Protein AF-A0ABD2MLK5-F1 (afdb_monomer)

Mean predicted aligned error: 16.95 Å

Sequence (154 aa):
MMISDSRFFLTICSLCFVFGFSVATKFKFLLGEQVLDPLDFLIPTVHSDNGKCRNHSLLYKEELSNFTVWATDMFDASTKFPSGIFFGSFYDTGNFDECVKVHLPTEIGFSGQHCMAHFKMSPPSPVPVKKGHVLEYDRYENIFNISTWHKIAV

Solvent-accessible surface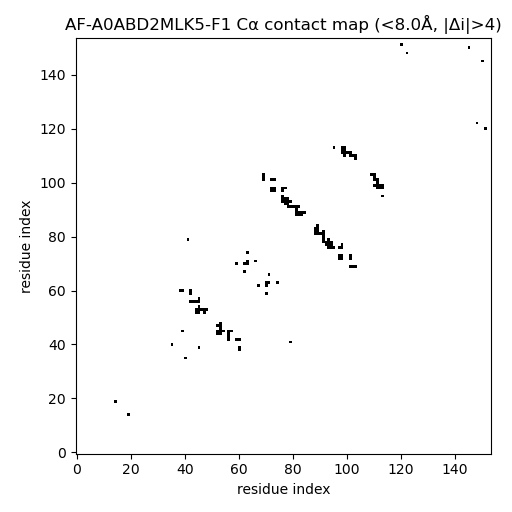 area (backbone atoms only — not comparable to full-atom values): 10024 Å² total; per-residue (Å²): 139,82,86,84,55,73,67,60,59,52,53,52,52,53,47,50,51,58,53,46,54,54,46,54,56,50,54,61,63,75,54,67,93,73,73,71,51,78,58,63,79,72,43,69,47,60,86,41,89,50,63,67,56,16,52,53,30,49,50,47,53,53,36,40,75,67,63,35,66,45,38,44,48,43,56,67,17,40,50,77,84,48,70,54,56,94,76,72,35,79,82,59,80,44,41,65,73,51,34,57,60,44,65,60,64,82,86,75,75,67,77,55,76,88,80,86,84,83,82,86,87,73,73,98,57,92,72,83,78,74,87,80,74,82,85,72,90,68,76,92,82,74,83,81,82,65,59,70,67,75,68,66,77,110

Foldseek 3Di:
DDPPDVVVVVVVVVCCVVVVVVCVVVVCVVDPPPCPPPVVVVQPDCPPPPPLSVVLSVVLVVCVVVVPPLSVLLSQQAWDDFPPVVVPGPDDGGHPVSQQPRDDDVVSPDGRDDDDDDDDDDDPDDDPPDPDDDPPVDDPDPPPPDDPVVVVVD

Organism: NCBI:txid559131

pLDDT: mean 70.91, std 17.7, range [34.34, 94.62]

Radius of gyration: 26.11 Å; Cα contacts (8 Å, |Δi|>4): 81; chains: 1; bounding box: 46×43×82 Å

Structure (mmCIF, N/CA/C/O backbone):
data_AF-A0ABD2MLK5-F1
#
_entry.id   AF-A0ABD2MLK5-F1
#
loop_
_atom_site.group_PDB
_atom_site.id
_atom_site.type_symbol
_atom_site.label_atom_id
_atom_site.label_alt_id
_atom_site.label_comp_id
_atom_site.label_asym_id
_atom_site.label_entity_id
_atom_site.label_seq_id
_atom_site.pdbx_PDB_ins_code
_atom_site.Cartn_x
_atom_site.Cartn_y
_atom_site.Cartn_z
_atom_site.occupancy
_atom_site.B_iso_or_equiv
_atom_site.auth_seq_id
_atom_site.auth_comp_id
_atom_site.auth_asym_id
_atom_site.auth_atom_id
_atom_site.pdbx_PDB_model_num
ATOM 1 N N . MET A 1 1 ? 22.717 -25.144 38.140 1.00 34.34 1 MET A N 1
ATOM 2 C CA . MET A 1 1 ? 22.395 -24.484 39.423 1.00 34.34 1 MET A CA 1
ATOM 3 C C . MET A 1 1 ? 22.042 -23.035 39.113 1.00 34.34 1 MET A C 1
ATOM 5 O O . MET A 1 1 ? 22.933 -22.211 38.991 1.00 34.34 1 MET A O 1
ATOM 9 N N . MET A 1 2 ? 20.765 -22.758 38.830 1.00 34.66 2 MET A N 1
ATOM 10 C CA . MET A 1 2 ? 20.274 -21.398 38.572 1.00 34.66 2 MET A CA 1
ATOM 11 C C . MET A 1 2 ? 19.819 -20.809 39.904 1.00 34.66 2 MET A C 1
ATOM 13 O O . MET A 1 2 ? 18.922 -21.352 40.545 1.00 34.66 2 MET A O 1
ATOM 17 N N . ILE A 1 3 ? 20.467 -19.730 40.335 1.00 46.16 3 ILE A N 1
ATOM 18 C CA . ILE A 1 3 ? 20.035 -18.950 41.494 1.00 46.16 3 ILE A CA 1
ATOM 19 C C . ILE A 1 3 ? 18.829 -18.124 41.034 1.00 46.16 3 ILE A C 1
ATOM 21 O O . ILE A 1 3 ? 18.969 -17.110 40.358 1.00 46.16 3 ILE A O 1
ATOM 25 N N . SER A 1 4 ? 17.634 -18.623 41.344 1.00 50.44 4 SER A N 1
ATOM 26 C CA . SER A 1 4 ? 16.361 -17.926 41.168 1.00 50.44 4 SER A CA 1
ATOM 27 C C . SER A 1 4 ? 16.108 -17.055 42.397 1.00 50.44 4 SER A C 1
ATOM 29 O O . SER A 1 4 ? 15.406 -17.473 43.317 1.00 50.44 4 SER A O 1
ATOM 31 N N . ASP A 1 5 ? 16.690 -15.856 42.432 1.00 56.53 5 ASP A N 1
ATOM 32 C CA . ASP A 1 5 ? 16.369 -14.871 43.465 1.00 56.53 5 ASP A CA 1
ATOM 33 C C . ASP A 1 5 ? 15.394 -13.822 42.906 1.00 56.53 5 ASP A C 1
ATOM 35 O O . ASP A 1 5 ? 15.742 -12.983 42.073 1.00 56.53 5 ASP A O 1
ATOM 39 N N . SER A 1 6 ? 14.138 -13.897 43.356 1.00 57.00 6 SER A N 1
ATOM 40 C CA . SER A 1 6 ? 13.019 -13.028 42.946 1.00 57.00 6 SER A CA 1
ATOM 41 C C . SER A 1 6 ? 13.301 -11.527 43.102 1.00 57.00 6 SER A C 1
ATOM 43 O O . SER A 1 6 ? 12.721 -10.703 42.391 1.00 57.00 6 SER A O 1
ATOM 45 N N . ARG A 1 7 ? 14.234 -11.157 43.988 1.00 58.25 7 ARG A N 1
ATOM 46 C CA . ARG A 1 7 ? 14.644 -9.763 44.205 1.00 58.25 7 ARG A CA 1
ATOM 47 C C . ARG A 1 7 ? 15.483 -9.224 43.044 1.00 58.25 7 ARG A C 1
ATOM 49 O O . ARG A 1 7 ? 15.402 -8.038 42.730 1.00 58.25 7 ARG A O 1
ATOM 56 N N . PHE A 1 8 ? 16.235 -10.087 42.360 1.00 59.19 8 PHE A N 1
ATOM 57 C CA . PHE A 1 8 ? 17.075 -9.703 41.223 1.00 59.19 8 PHE A CA 1
ATOM 58 C C . PHE A 1 8 ? 16.227 -9.281 40.012 1.00 59.19 8 PHE A C 1
ATOM 60 O O . PHE A 1 8 ? 16.479 -8.242 39.404 1.00 59.19 8 PHE A O 1
ATOM 67 N N . PHE A 1 9 ? 15.149 -10.021 39.732 1.00 56.56 9 PHE A N 1
ATOM 68 C CA . PHE A 1 9 ? 14.210 -9.708 38.647 1.00 56.56 9 PHE A CA 1
ATOM 69 C C . PHE A 1 9 ? 13.445 -8.398 38.875 1.00 56.56 9 PHE A C 1
ATOM 71 O O . PHE A 1 9 ? 13.298 -7.601 37.948 1.00 56.56 9 PHE A O 1
ATOM 78 N N . LEU A 1 10 ? 12.998 -8.138 40.108 1.00 57.47 10 LEU A N 1
ATOM 79 C CA . LEU A 1 10 ? 12.283 -6.902 40.442 1.00 57.47 10 LEU A CA 1
ATOM 80 C C . LEU A 1 10 ? 13.183 -5.668 40.311 1.00 57.47 10 LEU A C 1
ATOM 82 O O . LEU A 1 10 ? 12.755 -4.655 39.766 1.00 57.47 10 LEU A O 1
ATOM 86 N N . THR A 1 11 ? 14.446 -5.774 40.729 1.00 60.41 11 THR A N 1
ATOM 87 C CA . THR A 1 11 ? 15.392 -4.649 40.669 1.00 60.41 11 THR A CA 1
ATOM 88 C C . THR A 1 11 ? 15.751 -4.289 39.224 1.00 60.41 11 THR A C 1
ATOM 90 O O . THR A 1 11 ? 15.799 -3.109 38.877 1.00 60.41 11 THR A O 1
ATOM 93 N N . ILE A 1 12 ? 15.927 -5.290 38.353 1.00 67.56 12 ILE A N 1
ATOM 94 C CA . ILE A 1 12 ? 16.146 -5.073 36.914 1.00 67.56 12 ILE A CA 1
ATOM 95 C C . ILE A 1 12 ? 14.913 -4.430 36.270 1.00 67.56 12 ILE A C 1
ATOM 97 O O . ILE A 1 12 ? 15.055 -3.479 35.507 1.00 67.56 12 ILE A O 1
ATOM 101 N N . CYS A 1 13 ? 13.704 -4.874 36.622 1.00 60.84 13 CYS A N 1
ATOM 102 C CA . CYS A 1 13 ? 12.468 -4.312 36.077 1.00 60.84 13 CYS A CA 1
ATOM 103 C C . CYS A 1 13 ? 12.270 -2.838 36.486 1.00 60.84 13 CYS A C 1
ATOM 105 O O . CYS A 1 13 ? 11.945 -1.995 35.648 1.00 60.84 13 CYS A O 1
ATOM 107 N N . SER A 1 14 ? 12.556 -2.492 37.747 1.00 60.12 14 SER A N 1
ATOM 108 C CA . SER A 1 14 ? 12.502 -1.108 38.241 1.00 60.12 14 SER A CA 1
ATOM 109 C C . SER A 1 14 ? 13.560 -0.206 37.599 1.00 60.12 14 SER A C 1
ATOM 111 O O . SER A 1 14 ? 13.259 0.932 37.240 1.00 60.12 14 SER A O 1
ATOM 113 N N . LEU A 1 15 ? 14.784 -0.706 37.402 1.00 59.38 15 LEU A N 1
ATOM 114 C CA . LEU A 1 15 ? 15.840 0.038 36.711 1.00 59.38 15 LEU A CA 1
ATOM 115 C C . LEU A 1 15 ? 15.523 0.214 35.220 1.00 59.38 15 LEU A C 1
ATOM 117 O O . LEU A 1 15 ? 15.718 1.310 34.701 1.00 59.38 15 LEU A O 1
ATOM 121 N N . CYS A 1 16 ? 14.955 -0.792 34.548 1.00 60.28 16 CYS A N 1
ATOM 122 C CA . CYS A 1 16 ? 14.467 -0.668 33.172 1.00 60.28 16 CYS A CA 1
ATOM 123 C C . CYS A 1 16 ? 13.322 0.345 33.048 1.00 60.28 16 CYS A C 1
ATOM 125 O O . CYS A 1 16 ? 13.275 1.067 32.058 1.00 60.28 16 CYS A O 1
ATOM 127 N N . PHE A 1 17 ? 12.442 0.461 34.047 1.00 56.84 17 PHE A N 1
ATOM 128 C CA . PHE A 1 17 ? 11.380 1.470 34.041 1.00 56.84 17 PHE A CA 1
ATOM 129 C C . PHE A 1 17 ? 11.928 2.893 34.210 1.00 56.84 17 PHE A C 1
ATOM 131 O O . PHE A 1 17 ? 11.546 3.786 33.459 1.00 56.84 17 PHE A O 1
ATOM 138 N N . VAL A 1 18 ? 12.859 3.112 35.146 1.00 58.34 18 VAL A N 1
ATOM 139 C CA . VAL A 1 18 ? 13.417 4.449 35.432 1.00 58.34 18 VAL A CA 1
ATOM 140 C C . VAL A 1 18 ? 14.402 4.903 34.348 1.00 58.34 18 VAL A C 1
ATOM 142 O O . VAL A 1 18 ? 14.328 6.045 33.884 1.00 58.34 18 VAL A O 1
ATOM 145 N N . PHE A 1 19 ? 15.285 4.015 33.880 1.00 54.72 19 PHE A N 1
ATOM 146 C CA . PHE A 1 19 ? 16.164 4.316 32.746 1.00 54.72 19 PHE A CA 1
ATOM 147 C C . PHE A 1 19 ? 15.389 4.360 31.424 1.00 54.72 19 PHE A C 1
ATOM 149 O O . PHE A 1 19 ? 15.669 5.225 30.598 1.00 54.72 19 PHE A O 1
ATOM 156 N N . GLY A 1 20 ? 14.369 3.518 31.242 1.00 54.12 20 GLY A N 1
ATOM 157 C CA . GLY A 1 20 ? 13.503 3.523 30.061 1.00 54.12 20 GLY A CA 1
ATOM 158 C C . GLY A 1 20 ? 12.695 4.812 29.911 1.00 54.12 20 GLY A C 1
ATOM 159 O O . GLY A 1 20 ? 12.632 5.358 28.812 1.00 54.12 20 GLY A O 1
ATOM 160 N N . PHE A 1 21 ? 12.158 5.370 31.003 1.00 53.34 21 PHE A N 1
ATOM 161 C CA . PHE A 1 21 ? 11.427 6.647 30.967 1.00 53.34 21 PHE A CA 1
ATOM 162 C C . PHE A 1 21 ? 12.335 7.844 30.636 1.00 53.34 21 PHE A C 1
ATOM 164 O O . PHE A 1 21 ? 11.956 8.727 29.862 1.00 53.34 21 PHE A O 1
ATOM 171 N N . SER A 1 22 ? 13.550 7.872 31.195 1.00 49.56 22 SER A N 1
ATOM 172 C CA . SER A 1 22 ? 14.525 8.950 30.958 1.00 49.56 22 SER A CA 1
ATOM 173 C C . SER A 1 22 ? 15.132 8.883 29.547 1.00 49.56 22 SER A C 1
ATOM 175 O O . SER A 1 22 ? 15.332 9.906 28.890 1.00 49.56 22 SER A O 1
ATOM 177 N N . VAL A 1 23 ? 15.348 7.671 29.022 1.00 54.50 23 VAL A N 1
ATOM 178 C CA . VAL A 1 23 ? 15.763 7.463 27.626 1.00 54.50 23 VAL A CA 1
ATOM 179 C C . VAL A 1 23 ? 14.630 7.812 26.660 1.00 54.50 23 VAL A C 1
ATOM 181 O O . VAL A 1 23 ? 14.889 8.519 25.694 1.00 54.50 23 VAL A O 1
ATOM 184 N N . ALA A 1 24 ? 13.378 7.428 26.928 1.00 52.59 24 ALA A N 1
ATOM 185 C CA . ALA A 1 24 ? 12.239 7.753 26.059 1.00 52.59 24 ALA A CA 1
ATOM 186 C C . ALA A 1 24 ? 11.983 9.269 25.946 1.00 52.59 24 ALA A C 1
ATOM 188 O O . ALA A 1 24 ? 11.657 9.774 24.871 1.00 52.59 24 ALA A O 1
ATOM 189 N N . THR A 1 25 ? 12.172 10.009 27.042 1.00 50.75 25 THR A N 1
ATOM 190 C CA . THR A 1 25 ? 12.021 11.474 27.070 1.00 50.75 25 THR A CA 1
ATOM 191 C C . THR A 1 25 ? 13.183 12.200 26.393 1.00 50.75 25 THR A C 1
ATOM 193 O O . THR A 1 25 ? 12.946 13.171 25.677 1.00 50.75 25 THR A O 1
ATOM 196 N N . LYS A 1 26 ? 14.423 11.706 26.520 1.00 51.47 26 LYS A N 1
ATOM 197 C CA . LYS A 1 26 ? 15.571 12.240 25.763 1.00 51.47 26 LYS A CA 1
ATOM 198 C C . LYS A 1 26 ? 15.562 11.849 24.283 1.00 51.47 26 LYS A C 1
ATOM 200 O O . LYS A 1 26 ? 15.972 12.654 23.454 1.00 51.47 26 LYS A O 1
ATOM 205 N N . PHE A 1 27 ? 15.069 10.662 23.936 1.00 48.44 27 PHE A N 1
ATOM 206 C CA . PHE A 1 27 ? 14.953 10.206 22.548 1.00 48.44 27 PHE A CA 1
ATOM 207 C C . PHE A 1 27 ? 13.916 11.031 21.775 1.00 48.44 27 PHE A C 1
ATOM 209 O O . PHE A 1 27 ? 14.186 11.445 20.652 1.00 48.44 27 PHE A O 1
ATOM 216 N N . LYS A 1 28 ? 12.794 11.387 22.422 1.00 46.84 28 LYS A N 1
ATOM 217 C CA . LYS A 1 28 ? 11.824 12.368 21.899 1.00 46.84 28 LYS A CA 1
ATOM 218 C C . LYS A 1 28 ? 12.411 13.768 21.673 1.00 46.84 28 LYS A C 1
ATOM 220 O O . LYS A 1 28 ? 11.889 14.503 20.850 1.00 46.84 28 LYS A O 1
ATOM 225 N N . PHE A 1 29 ? 13.454 14.154 22.410 1.00 47.06 29 PHE A N 1
ATOM 226 C CA . PHE A 1 29 ? 14.043 15.497 22.348 1.00 47.06 29 PHE A CA 1
ATOM 227 C C . PHE A 1 29 ? 15.177 15.623 21.314 1.00 47.06 29 PHE A C 1
ATOM 229 O O . PHE A 1 29 ? 15.420 16.711 20.803 1.00 47.06 29 PHE A O 1
ATOM 236 N N . LEU A 1 30 ? 15.883 14.530 20.998 1.00 45.84 30 LEU A N 1
ATOM 237 C CA . LEU A 1 30 ? 17.035 14.545 20.081 1.00 45.84 30 LEU A CA 1
ATOM 238 C C . LEU A 1 30 ? 16.669 14.346 18.605 1.00 45.84 30 LEU A C 1
ATOM 240 O O . LEU A 1 30 ? 17.490 14.628 17.735 1.00 45.84 30 LEU A O 1
ATOM 244 N N . LEU A 1 31 ? 15.447 13.902 18.318 1.00 49.06 31 LEU A N 1
ATOM 245 C CA . LEU A 1 31 ? 14.880 13.890 16.976 1.00 49.06 31 LEU A CA 1
ATOM 246 C C . LEU A 1 31 ? 13.796 14.966 16.936 1.00 49.06 31 LEU A C 1
ATOM 248 O O . LEU A 1 31 ? 12.649 14.712 17.290 1.00 49.06 31 LEU A O 1
ATOM 252 N N . GLY A 1 32 ? 14.185 16.191 16.572 1.00 40.62 32 GLY A N 1
ATOM 253 C CA . GLY A 1 32 ? 13.227 17.25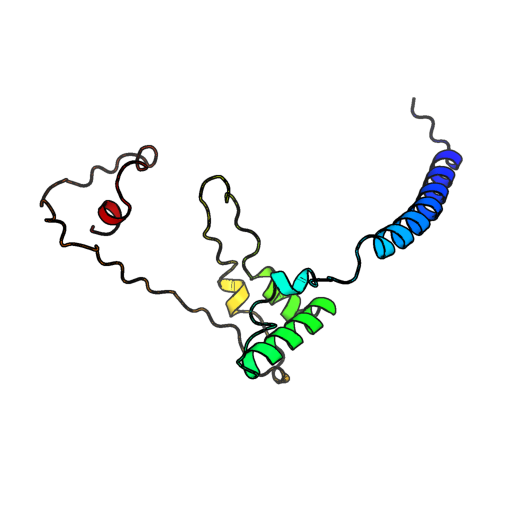3 16.271 1.00 40.62 32 GLY A CA 1
ATOM 254 C C . GLY A 1 32 ? 12.172 16.764 15.274 1.00 40.62 32 GLY A C 1
ATOM 255 O O . GLY A 1 32 ? 12.461 15.889 14.460 1.00 40.62 32 GLY A O 1
ATOM 256 N N . GLU A 1 33 ? 10.958 17.309 15.364 1.00 48.72 33 GLU A N 1
ATOM 257 C CA . GLU A 1 33 ? 9.801 17.015 14.506 1.00 48.72 33 GLU A CA 1
ATOM 258 C C . GLU A 1 33 ? 10.097 17.186 13.001 1.00 48.72 33 GLU A C 1
ATOM 260 O O . GLU A 1 33 ? 9.690 18.142 12.349 1.00 48.72 33 GLU A O 1
ATOM 265 N N . GLN A 1 34 ? 10.768 16.209 12.413 1.00 51.28 34 GLN A N 1
ATOM 266 C CA . GLN A 1 34 ? 10.441 15.708 11.090 1.00 51.28 34 GLN A CA 1
ATOM 267 C C . GLN A 1 34 ? 9.939 14.286 1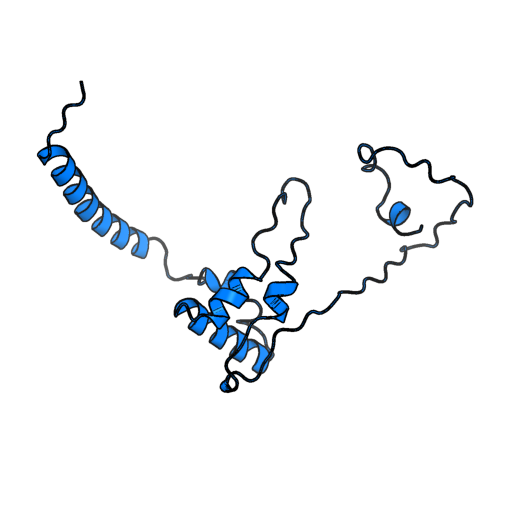1.292 1.00 51.28 34 GLN A C 1
ATOM 269 O O . GLN A 1 34 ? 10.568 13.308 10.896 1.00 51.28 34 GLN A O 1
ATOM 274 N N . VAL A 1 35 ? 8.801 14.178 11.980 1.00 50.19 35 VAL A N 1
ATOM 275 C CA . VAL A 1 35 ? 7.982 12.971 11.944 1.00 50.19 35 VAL A CA 1
ATOM 276 C C . VAL A 1 35 ? 7.432 12.902 10.522 1.00 50.19 35 VAL A C 1
ATOM 278 O O . VAL A 1 35 ? 6.334 13.366 10.240 1.00 50.19 35 VAL A O 1
ATOM 281 N N . LEU A 1 36 ? 8.228 12.367 9.595 1.00 54.81 36 LEU A N 1
ATOM 282 C CA . LEU A 1 36 ? 7.631 11.534 8.566 1.00 54.81 36 LEU A CA 1
ATOM 283 C C . LEU A 1 36 ? 6.954 10.434 9.365 1.00 54.81 36 LEU A C 1
ATOM 285 O O . LEU A 1 36 ? 7.632 9.612 9.987 1.00 54.81 36 LEU A O 1
ATOM 289 N N . ASP A 1 37 ? 5.633 10.516 9.461 1.00 67.62 37 ASP A N 1
ATOM 290 C CA . ASP A 1 37 ? 4.855 9.431 10.016 1.00 67.62 37 ASP A CA 1
ATOM 291 C C . ASP A 1 37 ? 5.325 8.165 9.287 1.00 67.62 37 ASP A C 1
ATOM 293 O O . ASP A 1 37 ? 5.316 8.157 8.051 1.00 67.62 37 ASP A O 1
ATOM 297 N N . PRO A 1 38 ? 5.811 7.123 9.985 1.00 69.62 38 PRO A N 1
ATOM 298 C CA . PRO A 1 38 ? 6.268 5.901 9.327 1.00 69.62 38 PRO A CA 1
ATOM 299 C C . PRO A 1 38 ? 5.222 5.344 8.353 1.00 69.62 38 PRO A C 1
ATOM 301 O O . PRO A 1 38 ? 5.563 4.681 7.372 1.00 69.62 38 PRO A O 1
ATOM 304 N N . LEU A 1 39 ? 3.951 5.654 8.608 1.00 75.88 39 LEU A N 1
ATOM 305 C CA . LEU A 1 39 ? 2.820 5.273 7.791 1.00 75.88 39 LEU A CA 1
ATOM 306 C C . LEU A 1 39 ? 2.683 6.097 6.497 1.00 75.88 39 LEU A C 1
ATOM 308 O O . LEU A 1 39 ? 2.196 5.562 5.506 1.00 75.88 39 LEU A O 1
ATOM 312 N N . ASP A 1 40 ? 3.188 7.334 6.437 1.00 79.62 40 ASP A N 1
ATOM 313 C CA . ASP A 1 40 ? 3.179 8.159 5.213 1.00 79.62 40 ASP A CA 1
ATOM 314 C C . ASP A 1 40 ? 4.067 7.579 4.106 1.00 79.62 40 ASP A C 1
ATOM 316 O O . ASP A 1 40 ? 3.824 7.812 2.924 1.00 79.62 40 ASP A O 1
ATOM 320 N N . PHE A 1 41 ? 5.087 6.798 4.470 1.00 79.88 41 PHE A N 1
ATOM 321 C CA . PHE A 1 41 ? 5.902 6.068 3.499 1.00 79.88 41 PHE A CA 1
ATOM 322 C C . PHE A 1 41 ? 5.156 4.865 2.901 1.00 79.88 41 PHE A C 1
ATOM 324 O O . PHE A 1 41 ? 5.374 4.509 1.745 1.00 79.88 41 PHE A O 1
ATOM 331 N N . LEU A 1 42 ? 4.287 4.232 3.692 1.00 80.88 42 LEU A N 1
ATOM 332 C CA . LEU A 1 42 ? 3.580 3.003 3.324 1.00 80.88 42 LEU A CA 1
ATOM 333 C C . LEU A 1 42 ? 2.234 3.281 2.650 1.00 80.88 42 LEU A C 1
ATOM 335 O O . LEU A 1 42 ? 1.761 2.461 1.864 1.00 80.88 42 LEU A O 1
ATOM 339 N N . ILE A 1 43 ? 1.617 4.424 2.943 1.00 86.38 43 ILE A N 1
ATOM 340 C CA . ILE A 1 43 ? 0.344 4.821 2.356 1.00 86.38 43 ILE A CA 1
ATOM 341 C C . ILE A 1 43 ? 0.609 5.683 1.122 1.00 86.38 43 ILE A C 1
ATOM 343 O O . ILE A 1 43 ? 1.085 6.815 1.240 1.00 86.38 43 ILE A O 1
ATOM 347 N N . PRO A 1 44 ? 0.279 5.194 -0.083 1.00 72.75 44 PRO A N 1
ATOM 348 C CA . PRO A 1 44 ? 0.446 5.996 -1.279 1.00 72.75 44 PRO A CA 1
ATOM 349 C C . PRO A 1 44 ? -0.478 7.222 -1.237 1.00 72.75 44 PRO A C 1
ATOM 351 O O . PRO A 1 44 ? -1.541 7.221 -0.625 1.00 72.75 44 PRO A O 1
ATOM 354 N N . THR A 1 45 ? -0.091 8.278 -1.952 1.00 85.75 45 THR A N 1
ATOM 355 C CA . THR A 1 45 ? -0.969 9.408 -2.317 1.00 85.75 45 THR A CA 1
ATOM 356 C C . THR A 1 45 ? -1.484 10.329 -1.199 1.00 85.75 45 THR A C 1
ATOM 358 O O . THR A 1 45 ? -2.320 11.191 -1.482 1.00 85.75 45 THR A O 1
ATOM 361 N N . VAL A 1 46 ? -0.914 10.284 0.013 1.00 86.69 46 VAL A N 1
ATOM 362 C CA . VAL A 1 46 ? -1.201 11.264 1.091 1.00 86.69 46 VAL A CA 1
ATOM 363 C C . VAL A 1 46 ? -0.937 12.715 0.646 1.00 86.69 46 VAL A C 1
ATOM 365 O O . VAL A 1 46 ? -1.658 13.634 1.028 1.00 86.69 46 VAL A O 1
ATOM 368 N N . HIS A 1 47 ? 0.041 12.927 -0.239 1.00 87.94 47 HIS A N 1
ATOM 369 C CA . HIS A 1 47 ? 0.382 14.239 -0.808 1.00 87.94 47 HIS A CA 1
ATOM 370 C C . HIS A 1 47 ? -0.086 14.425 -2.260 1.00 87.94 47 HIS A C 1
ATOM 372 O O . HIS A 1 47 ? 0.509 15.192 -3.010 1.00 87.94 47 HIS A O 1
ATOM 378 N N . SER A 1 48 ? -1.128 13.711 -2.697 1.00 89.81 48 SER A N 1
ATOM 379 C CA . SER A 1 48 ? -1.639 13.860 -4.064 1.00 89.81 48 SER A CA 1
ATOM 380 C C . SER A 1 48 ? -2.328 15.214 -4.286 1.00 89.81 48 SER A C 1
ATOM 382 O O . SER A 1 48 ? -3.103 15.689 -3.446 1.00 89.81 48 SER A O 1
ATOM 384 N N . ASP A 1 49 ? -2.121 15.794 -5.472 1.00 94.12 49 ASP A N 1
ATOM 385 C CA . ASP A 1 49 ? -2.875 16.959 -5.952 1.00 94.12 49 ASP A CA 1
ATOM 386 C C . ASP A 1 49 ? -4.360 16.628 -6.171 1.00 94.12 49 ASP A C 1
ATOM 388 O O . ASP A 1 49 ? -5.229 17.496 -6.057 1.00 94.12 49 ASP A O 1
ATOM 392 N N . ASN A 1 50 ? -4.680 15.355 -6.435 1.00 93.88 50 ASN A N 1
ATOM 393 C CA . ASN A 1 50 ? -6.057 14.900 -6.555 1.00 93.88 50 ASN A CA 1
ATOM 394 C C . ASN A 1 50 ? -6.704 14.832 -5.166 1.00 93.88 50 ASN A C 1
ATOM 396 O O . ASN A 1 50 ? -6.422 13.930 -4.374 1.00 93.88 50 ASN A O 1
ATOM 400 N N . GLY A 1 51 ? -7.624 15.763 -4.900 1.00 93.88 51 GLY A N 1
ATOM 401 C CA . GLY A 1 51 ? -8.323 15.856 -3.619 1.00 93.88 51 GLY A CA 1
ATOM 402 C C . GLY A 1 51 ? -9.040 14.566 -3.212 1.00 93.88 51 GLY A C 1
ATOM 403 O O . GLY A 1 51 ? -9.047 14.233 -2.032 1.00 93.88 51 GLY A O 1
ATOM 404 N N . LYS A 1 52 ? -9.576 13.791 -4.165 1.00 90.56 52 LYS A N 1
ATOM 405 C CA . LYS A 1 52 ? -10.239 12.516 -3.859 1.00 90.56 52 LYS A CA 1
ATOM 406 C C . LYS A 1 52 ? -9.235 11.462 -3.385 1.00 90.56 52 LYS A C 1
ATOM 408 O O . LYS A 1 52 ? -9.450 10.854 -2.342 1.00 90.56 52 LYS A O 1
ATOM 413 N N . CYS A 1 53 ? -8.125 11.287 -4.108 1.00 90.00 53 CYS A N 1
ATOM 414 C CA . CYS A 1 53 ? -7.071 10.338 -3.726 1.00 90.00 53 CYS A CA 1
ATOM 415 C C . CYS A 1 53 ? -6.460 10.708 -2.376 1.00 90.00 53 CYS A C 1
ATOM 417 O O . CYS A 1 53 ? -6.296 9.847 -1.514 1.00 90.00 53 CYS A O 1
ATOM 419 N N . ARG A 1 54 ? -6.193 12.002 -2.172 1.00 92.88 54 ARG A N 1
ATOM 420 C CA . ARG A 1 54 ? -5.675 12.518 -0.907 1.00 92.88 54 ARG A CA 1
ATOM 421 C C . ARG A 1 54 ? -6.619 12.218 0.255 1.00 92.88 54 ARG A C 1
ATOM 423 O O . ARG A 1 54 ? -6.182 11.664 1.254 1.00 92.88 54 ARG A O 1
ATOM 430 N N . ASN A 1 55 ? -7.907 12.524 0.112 1.00 92.19 55 ASN A N 1
ATOM 431 C CA . ASN A 1 55 ? -8.884 12.306 1.179 1.00 92.19 55 ASN A CA 1
ATOM 432 C C . ASN A 1 55 ? -9.055 10.817 1.512 1.00 92.19 55 ASN A C 1
ATOM 434 O O . ASN A 1 55 ? -9.104 10.467 2.686 1.00 92.19 55 ASN A O 1
ATOM 438 N N . HIS A 1 56 ? -9.089 9.934 0.508 1.00 90.94 56 HIS A N 1
ATOM 439 C CA . HIS A 1 56 ? -9.146 8.487 0.750 1.00 90.94 56 HIS A CA 1
ATOM 440 C C . HIS A 1 56 ? -7.875 7.965 1.435 1.00 90.94 56 HIS A C 1
ATOM 442 O O . HIS A 1 56 ? -7.963 7.110 2.309 1.00 90.94 56 HIS A O 1
ATOM 448 N N . SER A 1 57 ? -6.703 8.498 1.073 1.00 91.56 57 SER A N 1
ATOM 449 C CA . SER A 1 57 ? -5.426 8.115 1.693 1.00 91.56 57 SER A CA 1
ATOM 450 C C . SER A 1 57 ? -5.355 8.557 3.154 1.00 91.56 57 SER A C 1
ATOM 452 O O . SER A 1 57 ? -4.901 7.798 4.002 1.00 91.56 57 SER A O 1
ATOM 454 N N . LEU A 1 58 ? -5.841 9.766 3.457 1.00 92.44 58 LEU A N 1
ATOM 455 C CA . LEU A 1 58 ? -5.924 10.279 4.826 1.00 92.44 58 LEU A CA 1
ATOM 456 C C . LEU A 1 58 ? -6.909 9.470 5.678 1.00 92.44 58 LEU A C 1
ATOM 458 O O . LEU A 1 58 ? -6.569 9.115 6.801 1.00 92.44 58 LEU A O 1
ATOM 462 N N . LEU A 1 59 ? -8.076 9.121 5.128 1.00 92.31 59 LEU A N 1
ATOM 463 C CA . LEU A 1 59 ? -9.037 8.239 5.796 1.00 92.31 59 LEU A CA 1
ATOM 464 C C . LEU A 1 59 ? -8.417 6.870 6.088 1.00 92.31 59 LEU A C 1
ATOM 466 O O . LEU A 1 59 ? -8.481 6.388 7.210 1.00 92.31 59 LEU A O 1
ATOM 470 N N . TYR A 1 60 ? -7.776 6.255 5.094 1.00 91.44 60 TYR A N 1
ATOM 471 C CA . TYR A 1 60 ? -7.100 4.974 5.279 1.00 91.44 60 TYR A CA 1
ATOM 472 C C . TYR A 1 60 ? -6.001 5.050 6.347 1.00 91.44 60 TYR A C 1
ATOM 474 O O . TYR A 1 60 ? -5.898 4.156 7.181 1.00 91.44 60 TYR A O 1
ATOM 482 N N . LYS A 1 61 ? -5.228 6.142 6.378 1.00 92.62 61 LYS A N 1
ATOM 483 C CA . LYS A 1 61 ? -4.202 6.393 7.398 1.00 92.62 61 LYS A CA 1
ATOM 484 C C . LYS A 1 61 ? -4.779 6.438 8.812 1.00 92.62 61 LYS A C 1
ATOM 486 O O . LYS A 1 61 ? -4.231 5.815 9.726 1.00 92.62 61 LYS A O 1
ATOM 491 N N . GLU A 1 62 ? -5.872 7.168 8.987 1.00 92.44 62 GLU A N 1
ATOM 492 C CA . GLU A 1 62 ? -6.577 7.276 10.264 1.00 92.44 62 GLU A CA 1
ATOM 493 C C . GLU A 1 62 ? -7.135 5.915 10.703 1.00 92.44 62 GLU A C 1
ATOM 495 O O . GLU A 1 62 ? -6.887 5.452 11.815 1.00 92.44 62 GLU A O 1
ATOM 500 N N . GLU A 1 63 ? -7.807 5.223 9.792 1.00 92.62 63 GLU A N 1
ATOM 501 C CA . GLU A 1 63 ? -8.486 3.952 10.046 1.00 92.62 63 GLU A CA 1
ATOM 502 C C . GLU A 1 63 ? -7.510 2.796 10.300 1.00 92.62 63 GLU A C 1
ATOM 504 O O . GLU A 1 63 ? -7.803 1.895 11.094 1.00 92.62 63 GLU A O 1
ATOM 509 N N . LEU A 1 64 ? -6.327 2.845 9.686 1.00 92.00 64 LEU A N 1
ATOM 510 C CA . LEU A 1 64 ? -5.221 1.934 9.966 1.00 92.00 64 LEU A CA 1
ATOM 511 C C . LEU A 1 64 ? -4.590 2.218 11.336 1.00 92.00 64 LEU A C 1
ATOM 513 O O . LEU A 1 64 ? -4.276 1.282 12.068 1.00 92.00 64 LEU A O 1
ATOM 517 N N . SER A 1 65 ? -4.476 3.491 11.730 1.00 92.19 65 SER A N 1
ATOM 518 C CA . SER A 1 65 ? -4.013 3.870 13.078 1.00 92.19 65 SER A CA 1
ATOM 519 C C . SER A 1 65 ? -4.990 3.425 14.172 1.00 92.19 65 SER A C 1
ATOM 521 O O . SER A 1 65 ? -4.576 3.098 15.285 1.00 92.19 65 SER A O 1
ATOM 523 N N . ASN A 1 66 ? -6.281 3.361 13.837 1.00 94.62 66 ASN A N 1
ATOM 524 C CA . ASN A 1 66 ? -7.346 2.856 14.703 1.00 94.62 66 ASN A CA 1
ATOM 525 C C . ASN A 1 66 ? -7.497 1.323 14.665 1.00 94.62 66 ASN A C 1
ATOM 527 O O . ASN A 1 66 ? -8.367 0.792 15.355 1.00 94.62 66 ASN A O 1
ATOM 531 N N . PHE A 1 67 ? -6.676 0.605 13.885 1.00 93.69 67 PHE A N 1
ATOM 532 C CA . PHE A 1 67 ? -6.748 -0.853 13.705 1.00 93.69 67 PHE A CA 1
ATOM 533 C C . PHE A 1 67 ? -8.132 -1.355 13.283 1.00 93.69 67 PHE A C 1
ATOM 535 O O . PHE A 1 67 ? -8.600 -2.412 13.716 1.00 93.69 67 PHE A O 1
ATOM 542 N N . THR A 1 68 ? -8.818 -0.596 12.432 1.00 94.50 68 THR A N 1
ATOM 543 C CA . THR A 1 68 ? -10.079 -1.072 11.866 1.00 94.50 68 THR A CA 1
ATOM 544 C C . THR A 1 68 ? -9.831 -2.284 10.971 1.00 94.50 68 THR A C 1
ATOM 546 O O . THR A 1 68 ? -8.776 -2.418 10.343 1.00 94.50 68 THR A O 1
ATOM 549 N N . VAL A 1 69 ? -10.804 -3.199 10.937 1.00 93.25 69 VAL A N 1
ATOM 550 C CA . VAL A 1 69 ? -10.657 -4.495 10.256 1.00 93.25 69 VAL A CA 1
ATOM 551 C C . VAL A 1 69 ? -10.355 -4.297 8.773 1.00 93.25 69 VAL A C 1
ATOM 553 O O . VAL A 1 69 ? -9.355 -4.798 8.282 1.00 93.25 69 VAL A O 1
ATOM 556 N N . TRP A 1 70 ? -11.149 -3.476 8.082 1.00 92.00 70 TRP A N 1
ATOM 557 C CA . TRP A 1 70 ? -10.987 -3.256 6.645 1.00 92.00 70 TRP A CA 1
ATOM 558 C C . TRP A 1 70 ? -9.626 -2.632 6.292 1.00 92.00 70 TRP A C 1
ATOM 560 O O . TRP A 1 70 ? -9.024 -3.001 5.284 1.00 92.00 70 TRP A O 1
ATOM 570 N N . ALA A 1 71 ? -9.130 -1.697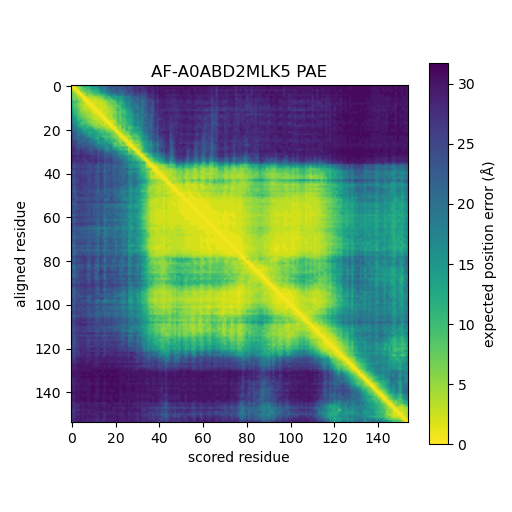 7.113 1.00 92.44 71 ALA A N 1
ATOM 571 C CA . ALA A 1 71 ? -7.859 -1.028 6.864 1.00 92.44 71 ALA A CA 1
ATOM 572 C C . ALA A 1 71 ? -6.684 -1.970 7.142 1.00 92.44 71 ALA A C 1
ATOM 574 O O . ALA A 1 71 ? -5.716 -2.000 6.385 1.00 92.44 71 ALA A O 1
ATOM 575 N N . THR A 1 72 ? -6.789 -2.784 8.191 1.00 92.69 72 THR A N 1
ATOM 576 C CA . THR A 1 72 ? -5.778 -3.794 8.520 1.00 92.69 72 THR A CA 1
ATOM 577 C C . THR A 1 72 ? -5.726 -4.888 7.452 1.00 92.69 72 THR A C 1
ATOM 579 O O . THR A 1 72 ? -4.635 -5.248 7.015 1.00 92.69 72 THR A O 1
ATOM 582 N N . ASP A 1 73 ? -6.880 -5.347 6.961 1.00 92.88 73 ASP A N 1
ATOM 583 C CA . ASP A 1 73 ? -6.975 -6.317 5.863 1.00 92.88 73 ASP A CA 1
ATOM 584 C C . ASP A 1 73 ? -6.363 -5.753 4.569 1.00 92.88 73 ASP A C 1
ATOM 586 O O . ASP A 1 73 ? -5.588 -6.425 3.889 1.00 92.88 73 ASP A O 1
ATOM 590 N N . MET A 1 74 ? -6.658 -4.489 4.238 1.00 90.75 74 MET A N 1
ATOM 591 C CA . MET A 1 74 ? -6.062 -3.811 3.082 1.00 90.75 74 MET A CA 1
ATOM 592 C C . MET A 1 74 ? -4.543 -3.645 3.224 1.00 90.75 74 MET A C 1
ATOM 594 O O . MET A 1 74 ? -3.813 -3.808 2.242 1.00 90.75 74 MET A O 1
ATOM 598 N N . PHE A 1 75 ? -4.054 -3.352 4.430 1.00 91.06 75 PHE A N 1
ATOM 599 C CA . PHE A 1 75 ? -2.624 -3.261 4.715 1.00 91.06 75 PHE A CA 1
ATOM 600 C C . PHE A 1 75 ? -1.926 -4.616 4.591 1.00 91.06 75 PHE A C 1
ATOM 602 O O . PHE A 1 75 ? -0.815 -4.687 4.059 1.00 91.06 75 PHE A O 1
ATOM 609 N N . ASP A 1 76 ? -2.563 -5.694 5.047 1.00 91.69 76 ASP A N 1
ATOM 610 C CA . ASP A 1 76 ? -1.969 -7.022 4.958 1.00 91.69 76 ASP A CA 1
ATOM 611 C C . ASP A 1 76 ? -1.885 -7.522 3.512 1.00 91.69 76 ASP A C 1
ATOM 613 O O . ASP A 1 76 ? -0.826 -7.996 3.086 1.00 91.69 76 ASP A O 1
ATOM 617 N N . ALA A 1 77 ? -2.945 -7.282 2.737 1.00 91.56 77 ALA A N 1
ATOM 618 C CA . ALA A 1 77 ? -3.020 -7.620 1.320 1.00 91.56 77 ALA A CA 1
ATOM 619 C C . ALA A 1 77 ? -2.043 -6.819 0.440 1.00 91.56 77 ALA A C 1
ATOM 621 O O . ALA A 1 77 ? -1.704 -7.240 -0.669 1.00 91.56 77 ALA A O 1
ATOM 622 N N . SER A 1 78 ? -1.605 -5.646 0.902 1.00 87.81 78 SER A N 1
ATOM 623 C CA . SER A 1 78 ? -0.716 -4.761 0.151 1.00 87.81 78 SER A CA 1
ATOM 624 C C . SER A 1 78 ? 0.726 -5.266 0.131 1.00 87.81 78 SER A C 1
ATOM 626 O O . SER A 1 78 ? 1.205 -5.924 1.057 1.00 87.81 78 SER A O 1
ATOM 628 N N . THR A 1 79 ? 1.448 -4.916 -0.936 1.00 86.25 79 THR A N 1
ATOM 629 C CA . THR A 1 79 ? 2.895 -5.141 -0.992 1.00 86.25 79 THR A CA 1
ATOM 630 C C . THR A 1 79 ? 3.617 -4.313 0.065 1.00 86.25 79 THR A C 1
ATOM 632 O O . THR A 1 79 ? 3.217 -3.189 0.377 1.00 86.25 79 THR A O 1
ATOM 635 N N . LYS A 1 80 ? 4.686 -4.879 0.621 1.00 83.56 80 LYS A N 1
ATOM 636 C CA . LYS A 1 80 ? 5.506 -4.260 1.666 1.00 83.56 80 LYS A CA 1
ATOM 637 C C . LYS A 1 80 ? 6.918 -4.063 1.097 1.00 83.56 80 LYS A C 1
ATOM 639 O O . LYS A 1 80 ? 7.081 -3.642 -0.046 1.00 83.56 80 LYS A O 1
ATOM 644 N N . PHE A 1 81 ? 7.958 -4.338 1.880 1.00 79.12 81 PHE A N 1
ATOM 645 C CA . PHE A 1 81 ? 9.328 -4.290 1.375 1.00 79.12 81 PHE A CA 1
ATOM 646 C C . PHE A 1 81 ? 9.638 -5.548 0.556 1.00 79.12 81 PHE A C 1
ATOM 648 O O . PHE A 1 81 ? 9.576 -6.644 1.119 1.00 79.12 81 PHE A O 1
ATOM 655 N N . PRO A 1 82 ? 10.020 -5.414 -0.730 1.00 80.62 82 PRO A N 1
ATOM 656 C CA . PRO A 1 82 ? 10.327 -6.566 -1.558 1.00 80.62 82 PRO A CA 1
ATOM 657 C C . PRO A 1 82 ? 11.525 -7.318 -0.980 1.00 80.62 82 PRO A C 1
ATOM 659 O O . PRO A 1 82 ? 12.541 -6.735 -0.583 1.00 80.62 82 PRO A O 1
ATOM 662 N N . SER A 1 83 ? 11.418 -8.641 -0.958 1.00 81.31 83 SER A N 1
ATOM 663 C CA . SER A 1 83 ? 12.550 -9.493 -0.609 1.00 81.31 83 SER A CA 1
ATOM 664 C C . SER A 1 83 ? 13.563 -9.541 -1.758 1.00 81.31 83 SER A C 1
ATOM 666 O O . SER A 1 83 ? 13.204 -9.485 -2.933 1.00 81.31 83 SER A O 1
ATOM 668 N N . GLY A 1 84 ? 14.854 -9.644 -1.426 1.00 83.81 84 GLY A N 1
ATOM 669 C CA . GLY A 1 84 ? 15.909 -9.833 -2.428 1.00 83.81 84 GLY A CA 1
ATOM 670 C C . GLY A 1 84 ? 16.346 -8.570 -3.180 1.00 83.81 84 GLY A C 1
ATOM 671 O O . GLY A 1 84 ? 16.940 -8.691 -4.250 1.00 83.81 84 GLY A O 1
ATOM 672 N N . ILE A 1 85 ? 16.129 -7.373 -2.623 1.00 83.50 85 ILE A N 1
ATOM 673 C CA . ILE A 1 85 ? 16.551 -6.101 -3.240 1.00 83.50 85 ILE A CA 1
ATOM 674 C C . ILE A 1 85 ? 18.046 -6.069 -3.613 1.00 83.50 85 ILE A C 1
ATOM 676 O O . ILE A 1 85 ? 18.407 -5.623 -4.699 1.00 83.50 85 ILE A O 1
ATOM 680 N N . PHE A 1 86 ? 18.923 -6.631 -2.770 1.00 81.94 86 PHE A N 1
ATOM 681 C CA . PHE A 1 86 ? 20.368 -6.717 -3.038 1.00 81.94 86 PHE A CA 1
ATOM 682 C C . PHE A 1 86 ? 20.740 -7.692 -4.164 1.00 81.94 86 PHE A C 1
ATOM 684 O O . PHE A 1 86 ? 21.853 -7.638 -4.677 1.00 81.94 86 PHE A O 1
ATOM 691 N N . PHE A 1 87 ? 19.808 -8.557 -4.563 1.00 83.88 87 PHE A N 1
ATOM 692 C CA . PHE A 1 87 ? 19.961 -9.513 -5.659 1.00 83.88 87 PHE A CA 1
ATOM 693 C C . PHE A 1 87 ? 19.102 -9.141 -6.878 1.00 83.88 87 PHE A C 1
ATOM 695 O O . PHE A 1 87 ? 18.960 -9.939 -7.801 1.00 83.88 87 PHE A O 1
ATOM 702 N N . GLY A 1 88 ? 18.541 -7.926 -6.902 1.00 79.12 88 GLY A N 1
ATOM 703 C CA . GLY A 1 88 ? 17.776 -7.409 -8.037 1.00 79.12 88 GLY A CA 1
ATOM 704 C C . GLY A 1 88 ? 16.309 -7.845 -8.090 1.00 79.12 88 GLY A C 1
ATOM 705 O O . GLY A 1 88 ? 15.670 -7.691 -9.130 1.00 79.12 88 GLY A O 1
ATOM 706 N N . SER A 1 89 ? 15.756 -8.372 -6.997 1.00 78.00 89 SER A N 1
ATOM 707 C CA . SER A 1 89 ? 14.322 -8.641 -6.881 1.00 78.00 89 SER A CA 1
ATOM 708 C C . SER A 1 89 ? 13.598 -7.372 -6.428 1.00 78.00 89 SER A C 1
ATOM 710 O O . SER A 1 89 ? 13.615 -7.007 -5.254 1.00 78.00 89 SER A O 1
ATOM 712 N N . PHE A 1 90 ? 13.012 -6.664 -7.393 1.00 77.44 90 PHE A N 1
ATOM 713 C CA . PHE A 1 90 ? 12.256 -5.424 -7.167 1.00 77.44 90 PHE A CA 1
ATOM 714 C C . PHE A 1 90 ? 10.743 -5.601 -7.333 1.00 77.44 90 PHE A C 1
ATOM 716 O O . PHE A 1 90 ? 10.000 -4.633 -7.195 1.00 77.44 90 PHE A O 1
ATOM 723 N N . TYR A 1 91 ? 10.285 -6.807 -7.676 1.00 73.69 91 TYR A N 1
ATOM 724 C CA . TYR A 1 91 ? 8.871 -7.080 -7.890 1.00 73.69 91 TYR A CA 1
ATOM 725 C C . TYR A 1 91 ? 8.280 -7.735 -6.639 1.00 73.69 91 TYR A C 1
ATOM 727 O O . TYR A 1 91 ? 8.650 -8.839 -6.257 1.00 73.69 91 TYR A O 1
ATOM 735 N N . ASP A 1 92 ? 7.353 -7.034 -6.000 1.00 80.31 92 ASP A N 1
ATOM 736 C CA . ASP A 1 92 ? 6.460 -7.586 -4.988 1.00 80.31 92 ASP A CA 1
ATOM 737 C C . ASP A 1 92 ? 5.143 -6.818 -5.106 1.00 80.31 92 ASP A C 1
ATOM 739 O O . ASP A 1 92 ? 5.133 -5.586 -5.042 1.00 80.31 92 ASP A O 1
ATOM 743 N N . THR A 1 93 ? 4.047 -7.520 -5.374 1.00 81.19 93 THR A N 1
ATOM 744 C CA . THR A 1 93 ? 2.740 -6.917 -5.685 1.00 81.19 93 THR A CA 1
ATOM 745 C C . THR A 1 93 ? 1.694 -7.158 -4.602 1.00 81.19 93 THR A C 1
ATOM 747 O O . THR A 1 93 ? 0.558 -6.717 -4.768 1.00 81.19 93 THR A O 1
ATOM 750 N N . GLY A 1 94 ? 2.064 -7.812 -3.496 1.00 87.19 94 GLY A N 1
ATOM 751 C CA . GLY A 1 94 ? 1.122 -8.182 -2.440 1.00 87.19 94 GLY A CA 1
ATOM 752 C C . GLY A 1 94 ? 0.205 -9.344 -2.834 1.00 87.19 94 GLY A C 1
ATOM 753 O O . GLY A 1 94 ? 0.405 -10.008 -3.859 1.00 87.19 94 GLY A O 1
ATOM 754 N N . ASN A 1 95 ? -0.810 -9.594 -2.007 1.00 89.94 95 ASN A N 1
ATOM 755 C CA . ASN A 1 95 ? -1.773 -10.672 -2.200 1.00 89.94 95 ASN A CA 1
ATOM 756 C C . ASN A 1 95 ? -2.983 -10.189 -3.013 1.00 89.94 95 ASN A C 1
ATOM 758 O O . ASN A 1 95 ? -3.822 -9.418 -2.541 1.00 89.94 95 ASN A O 1
ATOM 762 N N . PHE A 1 96 ? -3.080 -10.675 -4.251 1.00 88.69 96 PHE A N 1
ATOM 763 C CA . PHE A 1 96 ? -4.155 -10.322 -5.177 1.00 88.69 96 PHE A CA 1
ATOM 764 C C . PHE A 1 96 ? -5.544 -10.664 -4.622 1.00 88.69 96 PHE A C 1
ATOM 766 O O . PHE A 1 96 ? -6.428 -9.806 -4.626 1.00 88.69 96 PHE A O 1
ATOM 773 N N . ASP A 1 97 ? -5.732 -11.897 -4.142 1.00 90.25 97 ASP A N 1
ATOM 774 C CA . ASP A 1 97 ? -7.047 -12.400 -3.741 1.00 90.25 97 ASP A CA 1
ATOM 775 C C . ASP A 1 97 ? -7.574 -11.685 -2.498 1.00 90.25 97 ASP A C 1
ATOM 777 O O . ASP A 1 97 ? -8.776 -11.451 -2.396 1.00 90.25 97 ASP A O 1
ATOM 781 N N . GLU A 1 98 ? -6.695 -11.340 -1.560 1.00 91.00 98 GLU A N 1
ATOM 782 C CA . GLU A 1 98 ? -7.069 -10.586 -0.362 1.00 91.00 98 GLU A CA 1
ATOM 783 C C . GLU A 1 98 ? -7.415 -9.140 -0.719 1.00 91.00 98 GLU A C 1
ATOM 785 O O . GLU A 1 98 ? -8.459 -8.648 -0.298 1.00 91.00 98 GLU A O 1
ATOM 790 N N . CYS A 1 99 ? -6.619 -8.496 -1.580 1.00 88.38 99 CYS A N 1
ATOM 791 C CA . CYS A 1 99 ? -6.814 -7.097 -1.964 1.00 88.38 99 CYS A CA 1
ATOM 792 C C . CYS A 1 99 ? -8.180 -6.860 -2.632 1.00 88.38 99 CYS A C 1
ATOM 794 O O . CYS A 1 99 ? -8.901 -5.925 -2.277 1.00 88.38 99 CYS A O 1
ATOM 796 N N . VAL A 1 100 ? -8.582 -7.734 -3.562 1.00 89.62 100 VAL A N 1
ATOM 797 C CA . VAL A 1 100 ? -9.886 -7.616 -4.245 1.00 89.62 100 VAL A CA 1
ATOM 798 C C . VAL A 1 100 ? -11.072 -8.009 -3.359 1.00 89.62 100 VAL A C 1
ATOM 800 O O . VAL A 1 100 ? -12.205 -7.641 -3.667 1.00 89.62 100 VAL A O 1
ATOM 803 N N . LYS A 1 101 ? -10.833 -8.754 -2.271 1.00 91.12 101 LYS A N 1
ATOM 804 C CA . LYS A 1 101 ? -11.860 -9.206 -1.318 1.00 91.12 101 LYS A CA 1
ATOM 805 C C . LYS A 1 101 ? -11.984 -8.309 -0.086 1.00 91.12 101 LYS A C 1
ATOM 807 O O . LYS A 1 101 ? -12.821 -8.610 0.763 1.00 91.12 101 LYS A O 1
ATOM 812 N N . VAL A 1 102 ? -11.201 -7.234 0.040 1.00 90.88 102 VAL A N 1
ATOM 813 C CA . VAL A 1 102 ? -11.348 -6.285 1.156 1.00 90.88 102 VAL A CA 1
ATOM 814 C C . VAL A 1 102 ? -12.780 -5.744 1.178 1.00 90.88 102 VAL A C 1
ATOM 816 O O . VAL A 1 102 ? -13.258 -5.161 0.203 1.00 90.88 102 VAL A O 1
ATOM 819 N N . HIS A 1 103 ? -13.467 -5.933 2.305 1.00 88.62 103 HIS A N 1
ATOM 820 C CA . HIS A 1 103 ? -14.827 -5.441 2.509 1.00 88.62 103 HIS A CA 1
ATOM 821 C C . HIS A 1 103 ? -14.779 -4.070 3.182 1.00 88.62 103 HIS A C 1
ATOM 823 O O . HIS A 1 103 ? -14.481 -3.964 4.369 1.00 88.62 103 HIS A O 1
ATOM 829 N N . LEU A 1 104 ? -15.092 -3.019 2.425 1.00 88.19 104 LEU A N 1
ATOM 830 C CA . LEU A 1 104 ? -15.197 -1.667 2.964 1.00 88.19 104 LEU A CA 1
ATOM 831 C C . LEU A 1 104 ? -16.635 -1.369 3.419 1.00 88.19 104 LEU A C 1
ATOM 833 O O . LEU A 1 104 ? -17.586 -1.804 2.761 1.00 88.19 104 LEU A O 1
ATOM 837 N N . PRO A 1 105 ? -16.821 -0.589 4.498 1.00 86.75 105 PRO A N 1
ATOM 838 C CA . PRO A 1 105 ? -18.115 -0.010 4.832 1.00 86.75 105 PRO A CA 1
ATOM 839 C C . PRO A 1 105 ? -18.692 0.792 3.656 1.00 86.75 105 PRO A C 1
ATOM 841 O O . PRO A 1 105 ? -17.984 1.566 3.010 1.00 86.75 105 PRO A O 1
ATOM 844 N N . THR A 1 106 ? -19.999 0.658 3.408 1.00 82.88 106 THR A N 1
ATOM 845 C CA . THR A 1 106 ? -20.705 1.313 2.287 1.00 82.88 106 THR A CA 1
ATOM 846 C C . THR A 1 106 ? -20.525 2.836 2.269 1.00 82.88 106 THR A C 1
ATOM 848 O O . THR A 1 106 ? -20.537 3.455 1.208 1.00 82.88 106 THR A O 1
ATOM 851 N N . GLU A 1 107 ? -20.324 3.438 3.441 1.00 85.00 107 GLU A N 1
ATOM 852 C CA . GLU A 1 107 ? -20.146 4.880 3.643 1.00 85.00 107 GLU A CA 1
ATOM 853 C C . GLU A 1 107 ? -18.818 5.414 3.083 1.00 85.00 107 GLU A C 1
ATOM 855 O O . GLU A 1 107 ? -18.737 6.581 2.706 1.00 85.00 107 GLU A O 1
ATOM 860 N N . ILE A 1 108 ? -17.793 4.561 2.969 1.00 82.44 108 ILE A N 1
ATOM 861 C CA . ILE A 1 108 ? -16.453 4.947 2.502 1.00 82.44 108 ILE A CA 1
ATOM 862 C C . ILE A 1 108 ? -16.422 5.170 0.976 1.00 82.44 108 ILE A C 1
ATOM 864 O O . ILE A 1 108 ? -15.609 5.939 0.461 1.00 82.44 108 ILE A O 1
ATOM 868 N N . GLY A 1 109 ? -17.339 4.546 0.227 1.00 81.06 109 GLY A N 1
ATOM 869 C CA . GLY A 1 109 ? -17.580 4.887 -1.179 1.00 81.06 109 GLY A CA 1
ATOM 870 C C . GLY A 1 109 ? -16.462 4.515 -2.167 1.00 81.06 109 GLY A C 1
ATOM 871 O O . GLY A 1 109 ? -16.422 5.068 -3.272 1.00 81.06 109 GLY A O 1
ATOM 872 N N . PHE A 1 110 ? -15.563 3.586 -1.820 1.00 81.31 110 PHE A N 1
ATOM 873 C CA . PHE A 1 110 ? -14.633 2.961 -2.769 1.00 81.31 110 PHE A CA 1
ATOM 874 C C . PHE A 1 110 ? -14.467 1.457 -2.515 1.00 81.31 110 PHE A C 1
ATOM 876 O O . PHE A 1 110 ? -14.802 0.955 -1.448 1.00 81.31 110 PHE A O 1
ATOM 883 N N . SER A 1 111 ? -13.993 0.733 -3.531 1.00 81.62 111 SER A N 1
ATOM 884 C CA . SER A 1 111 ? -13.744 -0.714 -3.491 1.00 81.62 111 SER A CA 1
ATOM 885 C C . SER A 1 111 ? -12.343 -1.022 -4.007 1.00 81.62 111 SER A C 1
ATOM 887 O O . SER A 1 111 ? -11.810 -0.280 -4.839 1.00 81.62 111 SER A O 1
ATOM 889 N N . GLY A 1 112 ? -11.751 -2.107 -3.509 1.00 76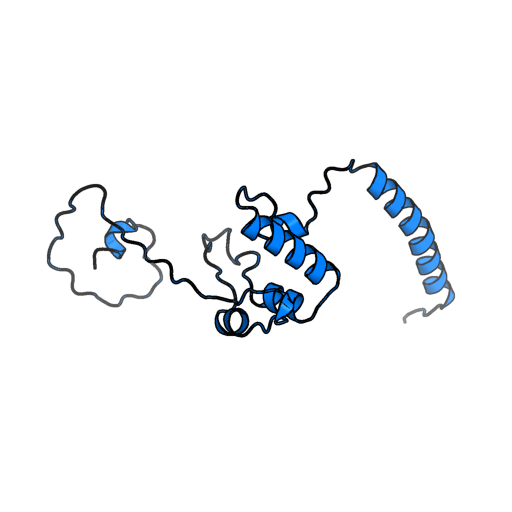.81 112 GLY A N 1
ATOM 890 C CA . GLY A 1 112 ? -10.503 -2.636 -4.048 1.00 76.81 112 GLY A CA 1
ATOM 891 C C . GLY A 1 112 ? -10.681 -3.049 -5.510 1.00 76.81 112 GLY A C 1
ATOM 892 O O . GLY A 1 112 ? -11.666 -3.693 -5.870 1.00 76.81 112 GLY A O 1
ATOM 893 N N . GLN A 1 113 ? -9.737 -2.663 -6.365 1.00 77.06 113 GLN A N 1
ATOM 894 C CA . GLN A 1 113 ? -9.690 -3.070 -7.768 1.00 77.06 113 GLN A CA 1
ATOM 895 C C . GLN A 1 113 ? -8.270 -3.493 -8.119 1.00 77.06 113 GLN A C 1
ATOM 897 O O . GLN A 1 113 ? -7.303 -2.886 -7.659 1.00 77.06 113 GLN A O 1
ATOM 902 N N . HIS A 1 114 ? -8.144 -4.513 -8.965 1.00 77.69 114 HIS A N 1
ATOM 903 C CA . HIS A 1 114 ? -6.857 -4.920 -9.505 1.00 77.69 114 HIS A CA 1
ATOM 904 C C . HIS A 1 114 ? -6.671 -4.395 -10.927 1.00 77.69 114 HIS A C 1
ATOM 906 O O . HIS A 1 114 ? -7.475 -4.674 -11.818 1.00 77.69 114 HIS A O 1
ATOM 912 N N . CYS A 1 115 ? -5.565 -3.688 -11.141 1.00 73.44 115 CYS A N 1
ATOM 913 C CA . CYS A 1 115 ? -5.154 -3.199 -12.448 1.00 73.44 115 CYS A CA 1
ATOM 914 C C . CYS A 1 115 ? -3.935 -3.994 -12.925 1.00 73.44 115 CYS A C 1
ATOM 916 O O . CYS A 1 115 ? -2.849 -3.852 -12.363 1.00 73.44 115 CYS A O 1
ATOM 918 N N . MET A 1 116 ? -4.086 -4.791 -13.987 1.00 76.19 116 MET A N 1
ATOM 919 C CA . MET A 1 116 ? -2.933 -5.399 -14.656 1.0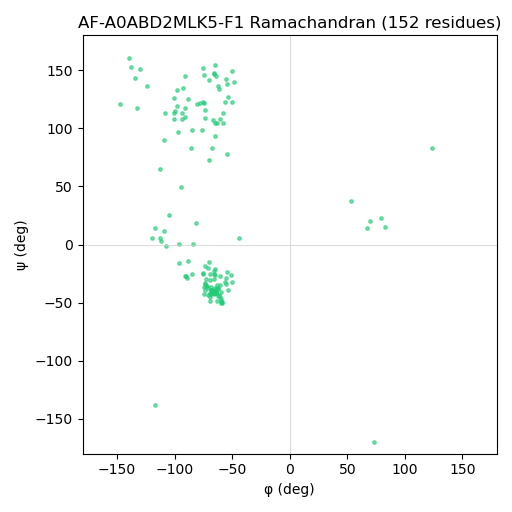0 76.19 116 MET A CA 1
ATOM 920 C C . MET A 1 116 ? -2.191 -4.344 -15.480 1.00 76.19 116 MET A C 1
ATOM 922 O O . MET A 1 116 ? -2.761 -3.717 -16.376 1.00 76.19 116 MET A O 1
ATOM 926 N N . ALA A 1 117 ? -0.904 -4.151 -15.191 1.00 72.38 117 ALA A N 1
ATOM 927 C CA . ALA A 1 117 ? -0.047 -3.284 -15.985 1.00 72.38 117 ALA A CA 1
ATOM 928 C C . ALA A 1 117 ? 0.336 -3.982 -17.300 1.00 72.38 117 ALA A C 1
ATOM 930 O O . ALA A 1 117 ? 0.925 -5.062 -17.299 1.00 72.38 117 ALA A O 1
ATOM 931 N N . HIS A 1 118 ? 0.029 -3.348 -18.432 1.00 70.75 118 HIS A N 1
ATOM 932 C CA . HIS A 1 118 ? 0.445 -3.820 -19.750 1.00 70.75 118 HIS A CA 1
ATOM 933 C C . HIS A 1 118 ? 1.6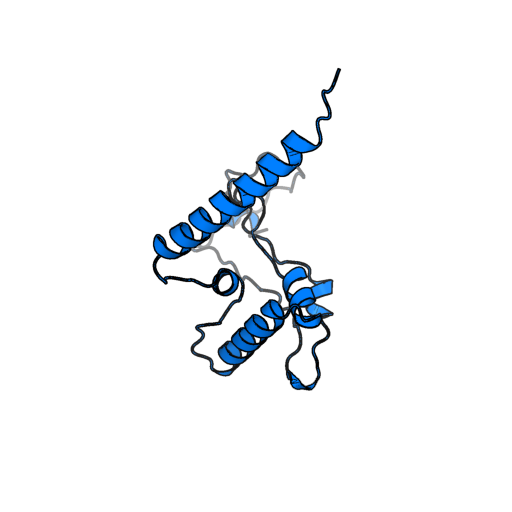55 -3.024 -20.235 1.00 70.75 118 HIS A C 1
ATOM 935 O O . HIS A 1 118 ? 1.552 -1.836 -20.542 1.00 70.75 118 HIS A O 1
ATOM 941 N N . PHE A 1 119 ? 2.802 -3.691 -20.350 1.00 74.38 119 PHE A N 1
ATOM 942 C CA . PHE A 1 119 ? 4.023 -3.084 -20.872 1.00 74.38 119 PHE A CA 1
ATOM 943 C C . PHE A 1 119 ? 4.197 -3.437 -22.348 1.00 74.38 119 PHE A C 1
ATOM 945 O O . PHE A 1 119 ? 4.346 -4.603 -22.708 1.00 74.38 119 PHE A O 1
ATOM 952 N N . LYS A 1 120 ? 4.216 -2.423 -23.218 1.00 75.31 120 LYS A N 1
ATOM 953 C CA . LYS A 1 120 ? 4.608 -2.588 -24.621 1.00 75.31 120 LYS A CA 1
ATOM 954 C C . LYS A 1 120 ? 6.070 -2.192 -24.771 1.00 75.31 120 LYS A C 1
ATOM 956 O O . LYS A 1 120 ? 6.394 -1.015 -24.904 1.00 75.31 120 LYS A O 1
ATOM 961 N N . MET A 1 121 ? 6.957 -3.177 -24.738 1.00 68.88 121 MET A N 1
ATOM 962 C CA . MET A 1 121 ? 8.386 -2.963 -24.939 1.00 68.88 121 MET A CA 1
ATOM 963 C C . MET A 1 121 ? 8.703 -3.044 -26.436 1.00 68.88 121 MET A C 1
ATOM 965 O O . MET A 1 121 ? 8.341 -4.002 -27.109 1.00 68.88 121 MET A O 1
ATOM 969 N N . SER A 1 122 ? 9.332 -2.003 -26.978 1.00 70.62 122 SER A N 1
ATOM 970 C CA . SER A 1 122 ? 9.835 -1.973 -28.357 1.00 70.62 122 SER A CA 1
ATOM 971 C C . SER A 1 122 ? 11.325 -1.648 -28.322 1.00 70.62 122 SER A C 1
ATOM 973 O O . SER A 1 122 ? 11.720 -0.775 -27.545 1.00 70.62 122 SER A O 1
ATOM 975 N N . PRO A 1 123 ? 12.163 -2.343 -29.107 1.00 72.06 123 PRO A N 1
ATOM 976 C CA . PRO A 1 123 ? 13.591 -2.077 -29.103 1.00 72.06 123 PRO A CA 1
ATOM 977 C C . PRO A 1 123 ? 13.867 -0.662 -29.648 1.00 72.06 123 PRO A C 1
ATOM 979 O O . PRO A 1 123 ? 13.151 -0.202 -30.541 1.00 72.06 123 PRO A O 1
ATOM 982 N N . PRO A 1 124 ? 14.902 0.036 -29.142 1.00 69.88 124 PRO A N 1
ATOM 983 C CA . PRO A 1 124 ? 15.244 1.393 -29.583 1.00 69.88 124 PRO A CA 1
ATOM 984 C C . PRO A 1 124 ? 15.685 1.447 -31.053 1.00 69.88 124 PRO A C 1
ATOM 986 O O . PRO A 1 124 ? 15.610 2.496 -31.687 1.00 69.88 124 PRO A O 1
ATOM 989 N N . SER A 1 125 ? 16.123 0.317 -31.608 1.00 71.69 125 SER A N 1
ATOM 990 C CA . SER A 1 125 ? 16.392 0.140 -33.030 1.00 71.69 125 SER A CA 1
ATOM 991 C C . SER A 1 125 ? 15.877 -1.224 -33.505 1.00 71.69 125 SER A C 1
ATOM 993 O O . SER A 1 125 ? 15.796 -2.163 -32.707 1.00 71.69 125 SER A O 1
ATOM 995 N N . PRO A 1 126 ? 15.526 -1.373 -34.795 1.00 69.88 126 PRO A N 1
ATOM 996 C CA . PRO A 1 126 ? 15.180 -2.671 -35.358 1.00 69.88 126 PRO A CA 1
ATOM 997 C C . PRO A 1 126 ? 16.381 -3.614 -35.236 1.00 69.88 126 PRO A C 1
ATOM 999 O O . PRO A 1 126 ? 17.383 -3.452 -35.931 1.00 69.88 126 PRO A O 1
ATOM 1002 N N . VAL A 1 127 ? 16.296 -4.601 -34.345 1.00 63.69 127 VAL A N 1
ATOM 1003 C CA . VAL A 1 127 ? 17.269 -5.693 -34.313 1.00 63.69 127 VAL A CA 1
ATOM 1004 C C . VAL A 1 127 ? 16.857 -6.678 -35.405 1.00 63.69 127 VAL A C 1
ATOM 1006 O O . VAL A 1 127 ? 15.728 -7.173 -35.361 1.00 63.69 127 VAL A O 1
ATOM 1009 N N . PRO A 1 128 ? 17.711 -6.976 -36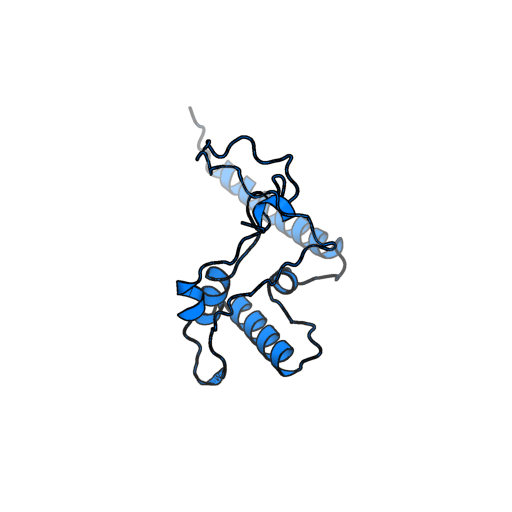.400 1.00 61.16 128 PRO A N 1
ATOM 1010 C CA . PRO A 1 128 ? 17.419 -8.034 -37.353 1.00 61.16 128 PRO A CA 1
ATOM 1011 C C . PRO A 1 128 ? 17.354 -9.359 -36.590 1.00 61.16 128 PRO A C 1
ATOM 1013 O O . PRO A 1 128 ? 18.377 -9.903 -36.173 1.00 61.16 128 PRO A O 1
ATOM 1016 N N . VAL A 1 129 ? 16.137 -9.862 -36.377 1.00 58.28 129 VAL A N 1
ATOM 1017 C CA . VAL A 1 129 ? 15.899 -11.162 -35.749 1.00 58.28 129 VAL A CA 1
ATOM 1018 C C . VAL A 1 129 ? 16.466 -12.220 -36.689 1.00 58.28 129 VAL A C 1
ATOM 1020 O O . VAL A 1 129 ? 15.894 -12.507 -37.745 1.00 58.28 129 VAL A O 1
ATOM 1023 N N . LYS A 1 130 ? 17.627 -12.784 -36.345 1.00 57.44 130 LYS A N 1
ATOM 1024 C CA . LYS A 1 130 ? 18.151 -13.950 -37.055 1.00 57.44 130 LYS A CA 1
ATOM 1025 C C . LYS A 1 130 ? 17.201 -15.108 -36.761 1.00 57.44 130 LYS A C 1
ATOM 1027 O O . LYS A 1 130 ? 17.153 -15.604 -35.640 1.00 57.44 130 LYS A O 1
ATOM 1032 N N . LYS A 1 131 ? 16.406 -15.510 -37.757 1.00 51.47 131 LYS A N 1
ATOM 1033 C CA . LYS A 1 131 ? 15.590 -16.725 -37.679 1.00 51.47 131 LYS A CA 1
ATOM 1034 C C . LYS A 1 131 ? 16.519 -17.909 -37.421 1.00 51.47 131 LYS A C 1
ATOM 1036 O O . LYS A 1 131 ? 17.297 -18.266 -38.299 1.00 51.47 131 LYS A O 1
ATOM 1041 N N . GLY A 1 132 ? 16.395 -18.517 -36.248 1.00 56.62 132 GLY A N 1
ATOM 1042 C CA . GLY A 1 132 ? 16.938 -19.843 -35.986 1.00 56.62 132 GLY A CA 1
ATOM 1043 C C . GLY A 1 132 ? 17.900 -19.902 -34.814 1.00 56.62 132 GLY A C 1
ATOM 1044 O O . GLY A 1 132 ? 19.103 -19.967 -35.014 1.00 56.62 132 GLY A O 1
ATOM 1045 N N . HIS A 1 133 ? 17.347 -20.012 -33.612 1.00 45.84 133 HIS A N 1
ATOM 1046 C CA . HIS A 1 133 ? 17.871 -20.948 -32.626 1.00 45.84 133 HIS A CA 1
ATOM 1047 C C . HIS A 1 133 ? 16.664 -21.705 -32.074 1.00 45.84 133 HIS A C 1
ATOM 1049 O O . HIS A 1 133 ? 15.720 -21.099 -31.572 1.00 45.84 133 HIS A O 1
ATOM 1055 N N . VAL A 1 134 ? 16.649 -23.023 -32.282 1.00 48.22 134 VAL A N 1
ATOM 1056 C CA . VAL A 1 134 ? 15.721 -23.934 -31.607 1.00 48.22 134 VAL A CA 1
ATOM 1057 C C . VAL A 1 134 ? 15.892 -23.677 -30.112 1.00 48.22 134 VAL A C 1
ATOM 1059 O O . VAL A 1 134 ? 17.024 -23.658 -29.634 1.00 48.22 134 VAL A O 1
ATOM 1062 N N . LEU A 1 135 ? 14.798 -23.399 -29.403 1.00 51.59 135 LEU A N 1
ATOM 1063 C CA . LEU A 1 135 ? 14.815 -23.228 -27.953 1.00 51.59 135 LEU A CA 1
ATOM 1064 C C . LEU A 1 135 ? 15.209 -24.569 -27.324 1.00 51.59 135 LEU A C 1
ATOM 1066 O O . LEU A 1 135 ? 14.366 -25.439 -27.117 1.00 51.59 135 LEU A O 1
ATOM 1070 N N . GLU A 1 136 ? 16.498 -24.753 -27.065 1.00 43.06 136 GLU A N 1
ATOM 1071 C CA . GLU A 1 136 ? 16.977 -25.780 -26.152 1.00 43.06 136 GLU A CA 1
ATOM 1072 C C . GLU A 1 136 ? 16.650 -25.289 -24.740 1.00 43.06 136 GLU A C 1
ATOM 1074 O O . GLU A 1 136 ? 17.084 -24.214 -24.319 1.00 43.06 136 GLU A O 1
ATOM 1079 N N . TYR A 1 137 ? 15.773 -26.029 -24.060 1.00 49.38 137 TYR A N 1
ATOM 1080 C CA . TYR A 1 137 ? 15.341 -25.774 -22.689 1.00 49.38 137 TYR A CA 1
ATOM 1081 C C . TYR A 1 137 ? 16.508 -26.082 -21.747 1.00 49.38 137 TYR A C 1
ATOM 1083 O O . TYR A 1 137 ? 16.531 -27.113 -21.078 1.00 49.38 137 TYR A O 1
ATOM 1091 N N . ASP A 1 138 ? 17.514 -25.213 -21.748 1.00 43.66 138 ASP A N 1
ATOM 1092 C CA . ASP A 1 138 ? 18.657 -25.343 -20.864 1.00 43.66 138 ASP A CA 1
ATOM 1093 C C . ASP A 1 138 ? 18.432 -24.560 -19.572 1.00 43.66 138 ASP A C 1
ATOM 1095 O O . ASP A 1 138 ? 17.919 -23.439 -19.546 1.00 43.66 138 ASP A O 1
ATOM 1099 N N . ARG A 1 139 ? 18.769 -25.235 -18.474 1.00 4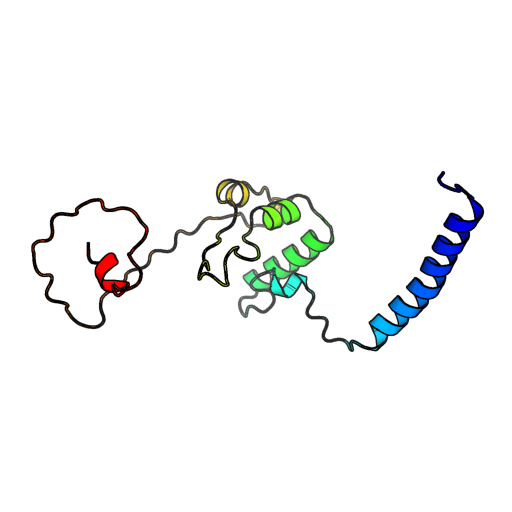6.72 139 ARG A N 1
ATOM 1100 C CA . ARG A 1 139 ? 18.487 -24.855 -17.090 1.00 46.72 139 ARG A CA 1
ATOM 1101 C C . ARG A 1 139 ? 18.850 -23.397 -16.793 1.00 46.72 139 ARG A C 1
ATOM 1103 O O . ARG A 1 139 ? 19.902 -22.901 -17.181 1.00 46.72 139 ARG A O 1
ATOM 1110 N N . TYR A 1 140 ? 17.964 -22.780 -16.016 1.00 49.72 140 TYR A N 1
ATOM 1111 C CA . TYR A 1 140 ? 17.857 -21.392 -15.545 1.00 49.72 140 TYR A CA 1
ATOM 1112 C C . TYR A 1 140 ? 19.119 -20.660 -15.023 1.00 49.72 140 TYR A C 1
ATOM 1114 O O . TYR A 1 140 ? 18.996 -19.539 -14.538 1.00 49.72 140 TYR A O 1
ATOM 1122 N N . GLU A 1 141 ? 20.325 -21.220 -15.095 1.00 42.75 141 GLU A N 1
ATOM 1123 C CA . GLU A 1 141 ? 21.471 -20.737 -14.311 1.00 42.75 141 GLU A CA 1
ATOM 1124 C C . GLU A 1 141 ? 22.409 -19.762 -15.046 1.00 42.75 141 GLU A C 1
ATOM 1126 O O . GLU A 1 141 ? 23.137 -19.029 -14.385 1.00 42.75 141 GLU A O 1
ATOM 1131 N N . ASN A 1 142 ? 22.358 -19.636 -16.380 1.00 42.94 142 ASN A N 1
ATOM 1132 C CA . ASN A 1 142 ? 23.384 -18.869 -17.122 1.00 42.94 142 ASN A CA 1
ATOM 1133 C C . ASN A 1 142 ? 22.883 -17.629 -17.890 1.00 42.94 142 ASN A C 1
ATOM 1135 O O . ASN A 1 142 ? 23.608 -17.064 -18.712 1.00 42.94 142 ASN A O 1
ATOM 1139 N N . ILE A 1 143 ? 21.664 -17.145 -17.635 1.00 47.31 143 ILE A N 1
ATOM 1140 C CA . ILE A 1 143 ? 21.042 -16.093 -18.461 1.00 47.31 143 ILE A CA 1
ATOM 1141 C C . ILE A 1 143 ? 21.266 -14.666 -17.914 1.00 47.31 143 ILE A C 1
ATOM 1143 O O . ILE A 1 143 ? 20.316 -13.886 -17.812 1.00 47.31 143 ILE A O 1
ATOM 1147 N N . PHE A 1 144 ? 22.504 -14.285 -17.589 1.00 43.38 144 PHE A N 1
ATOM 1148 C CA . PHE A 1 144 ? 22.815 -12.919 -17.115 1.00 43.38 144 PHE A CA 1
ATOM 1149 C C . PHE A 1 144 ? 23.674 -12.067 -18.064 1.00 43.38 144 PHE A C 1
ATOM 1151 O O . PHE A 1 144 ? 23.992 -10.935 -17.722 1.00 43.38 144 PHE A O 1
ATOM 1158 N N . ASN A 1 145 ? 23.991 -12.540 -19.277 1.00 40.53 145 ASN A N 1
ATOM 1159 C CA . ASN A 1 145 ? 24.795 -11.767 -20.244 1.00 40.53 145 ASN A CA 1
ATOM 1160 C C . ASN A 1 145 ? 24.090 -11.456 -21.582 1.00 40.53 145 ASN A C 1
ATOM 1162 O O . ASN A 1 145 ? 24.691 -10.900 -22.495 1.00 40.53 145 ASN A O 1
ATOM 1166 N N . ILE A 1 146 ? 22.806 -11.799 -21.724 1.00 52.16 146 ILE A N 1
ATOM 1167 C CA . ILE A 1 146 ? 22.003 -11.343 -22.867 1.00 52.16 146 ILE A CA 1
ATOM 1168 C C . ILE A 1 146 ? 21.175 -10.133 -22.448 1.00 52.16 146 ILE A C 1
ATOM 1170 O O . ILE A 1 146 ? 20.553 -10.137 -21.384 1.00 52.16 146 ILE A O 1
ATOM 1174 N N . SER A 1 147 ? 21.179 -9.088 -23.281 1.00 56.22 147 SER A N 1
ATOM 1175 C CA . SER A 1 147 ? 20.358 -7.905 -23.035 1.00 56.22 147 SER A CA 1
ATOM 1176 C C . SER A 1 147 ? 18.895 -8.320 -22.889 1.00 56.22 147 SER A C 1
ATOM 1178 O O . SER A 1 147 ? 18.417 -9.220 -23.582 1.00 56.22 147 SER A O 1
ATOM 1180 N N . THR A 1 148 ? 18.167 -7.664 -21.985 1.00 56.03 148 THR A N 1
ATOM 1181 C CA . THR A 1 148 ? 16.744 -7.932 -21.718 1.00 56.03 148 THR A CA 1
ATOM 1182 C C . THR A 1 148 ? 15.913 -7.960 -23.009 1.00 56.03 148 THR A C 1
ATOM 1184 O O . THR A 1 148 ? 15.002 -8.769 -23.152 1.00 56.03 148 THR A O 1
ATOM 1187 N N . TRP A 1 149 ? 16.297 -7.156 -24.003 1.00 49.50 149 TRP A N 1
ATOM 1188 C CA . TRP A 1 149 ? 15.692 -7.112 -25.335 1.00 49.50 149 TRP A CA 1
ATOM 1189 C C . TRP A 1 149 ? 15.763 -8.432 -26.105 1.00 49.50 149 TRP A C 1
ATOM 1191 O O . TRP A 1 149 ? 14.818 -8.772 -26.810 1.00 49.50 149 TRP A O 1
ATOM 1201 N N . HIS A 1 150 ? 16.836 -9.205 -25.938 1.00 53.19 150 HIS A N 1
ATOM 1202 C CA . HIS A 1 150 ? 16.971 -10.519 -26.565 1.00 53.19 150 HIS A CA 1
ATOM 1203 C C . HIS A 1 150 ? 16.024 -11.565 -25.947 1.00 53.19 150 HIS A C 1
ATOM 1205 O O . HIS A 1 150 ? 15.738 -12.576 -26.580 1.00 53.19 150 HIS A O 1
ATOM 1211 N N . LYS A 1 151 ? 15.527 -11.331 -24.723 1.00 54.94 151 LYS A N 1
ATOM 1212 C CA . LYS A 1 151 ? 14.562 -12.213 -24.042 1.00 54.94 151 LYS A CA 1
ATOM 1213 C C . LYS A 1 151 ? 13.106 -11.862 -24.355 1.00 54.94 151 LYS A C 1
ATOM 1215 O O . LYS A 1 151 ? 12.257 -12.736 -24.301 1.00 54.94 151 LYS A O 1
ATOM 1220 N N . ILE A 1 152 ? 12.826 -10.591 -24.650 1.00 53.09 152 ILE A N 1
ATOM 1221 C CA . ILE A 1 152 ? 11.467 -10.081 -24.908 1.00 53.09 152 ILE A CA 1
ATOM 1222 C C . ILE A 1 152 ? 11.037 -10.292 -26.369 1.00 53.09 152 ILE A C 1
ATOM 1224 O O . ILE A 1 152 ? 9.849 -10.357 -26.654 1.00 53.09 152 ILE A O 1
ATOM 1228 N N . ALA A 1 153 ? 11.984 -10.379 -27.307 1.00 50.44 153 ALA A N 1
ATOM 1229 C CA . ALA A 1 153 ? 11.702 -10.494 -28.742 1.00 50.44 153 ALA A CA 1
ATOM 1230 C C . ALA A 1 153 ? 11.354 -11.923 -29.224 1.00 50.44 153 ALA A C 1
ATOM 1232 O O . ALA A 1 153 ? 11.469 -12.192 -30.422 1.00 50.44 153 ALA A O 1
ATOM 1233 N N . VAL A 1 154 ? 10.972 -12.824 -28.312 1.00 47.00 154 VAL A N 1
ATOM 1234 C CA . VAL A 1 154 ? 10.586 -14.218 -28.602 1.00 47.00 154 VAL A CA 1
ATOM 1235 C C . VAL A 1 154 ? 9.085 -14.386 -28.434 1.00 47.00 154 VAL A C 1
ATOM 1237 O O . VAL A 1 154 ? 8.572 -13.967 -27.375 1.00 47.00 154 VAL A O 1
#

InterPro domains:
  IPR006621 Nose resistant-to-fluoxetine protein, N-terminal [PF20146] (53-131)
  IPR006621 Nose resistant-to-fluoxetine protein, N-terminal [SM00703] (50-147)
  IPR052728 Oxygen and lipid transport regulator [PTHR11161] (49-124)

Secondary structure (DSSP, 8-state):
-----HHHHHHHHHHHHHHHHHHHHHHHHHS-S----HHHHHSTTTT-SSHHHHHHHHHHHHHHHTT-HHHHHHHHHS--SPTTGGGT-------HHHHHH----GGG---------------SS-----S--------TTSTTSS-HHHHH--